Protein AF-A0AA51R317-F1 (afdb_monomer_lite)

Structure (mmCIF, N/CA/C/O backbone):
data_AF-A0AA51R317-F1
#
_entry.id   AF-A0AA51R317-F1
#
loop_
_atom_site.group_PDB
_atom_site.id
_atom_site.type_symbol
_atom_site.label_atom_id
_atom_site.label_alt_id
_atom_site.label_comp_id
_atom_site.label_asym_id
_atom_site.label_entity_id
_atom_site.label_seq_id
_atom_site.pdbx_PDB_ins_code
_atom_site.Cartn_x
_atom_site.Cartn_y
_atom_site.Cartn_z
_atom_site.occupancy
_atom_site.B_iso_or_equiv
_atom_site.auth_seq_id
_atom_site.auth_comp_id
_atom_site.auth_asym_id
_atom_site.auth_atom_id
_atom_site.pdbx_PDB_model_num
ATOM 1 N N . MET A 1 1 ? -4.663 9.855 3.529 1.00 78.25 1 MET A N 1
ATOM 2 C CA . MET A 1 1 ? -4.731 8.441 3.092 1.00 78.25 1 MET A CA 1
ATOM 3 C C . MET A 1 1 ? -4.968 7.437 4.222 1.00 78.25 1 MET A C 1
ATOM 5 O O . MET A 1 1 ? -5.874 6.629 4.113 1.00 78.25 1 MET A O 1
ATOM 9 N N . GLN A 1 2 ? -4.203 7.455 5.317 1.00 80.69 2 GLN A N 1
ATOM 10 C CA . GLN A 1 2 ? -4.270 6.387 6.339 1.00 80.69 2 GLN A CA 1
ATOM 11 C C . GLN A 1 2 ? -5.360 6.559 7.420 1.00 80.69 2 GLN A C 1
ATOM 13 O O . GLN A 1 2 ? -5.428 5.783 8.376 1.00 80.69 2 GLN A O 1
ATOM 18 N N . LYS A 1 3 ? -6.222 7.576 7.289 1.00 83.00 3 LYS A N 1
ATOM 19 C CA . LYS A 1 3 ? -7.350 7.796 8.203 1.00 83.00 3 LYS A CA 1
ATOM 20 C C . LYS A 1 3 ? -8.294 6.590 8.132 1.00 83.00 3 LYS A C 1
ATOM 22 O O . LYS A 1 3 ? -8.564 6.108 7.039 1.00 83.00 3 LYS A O 1
ATOM 27 N N . GLY A 1 4 ? -8.757 6.092 9.276 1.00 81.94 4 GLY A N 1
ATOM 28 C CA . GLY A 1 4 ? -9.558 4.864 9.366 1.00 81.94 4 GLY A CA 1
ATOM 29 C C . GLY A 1 4 ? -8.719 3.641 9.742 1.00 81.94 4 GLY A C 1
ATOM 30 O O . GLY A 1 4 ? -9.050 2.968 10.715 1.00 81.94 4 GLY A O 1
ATOM 31 N N . ALA A 1 5 ? -7.576 3.427 9.079 1.00 80.25 5 ALA A N 1
ATOM 32 C CA . ALA A 1 5 ? -6.628 2.359 9.424 1.00 80.25 5 ALA A CA 1
ATOM 33 C C . ALA A 1 5 ? -5.872 2.659 10.729 1.00 80.25 5 ALA A C 1
ATOM 35 O O . ALA A 1 5 ? -5.773 1.815 11.618 1.00 80.25 5 ALA A O 1
ATOM 36 N N . LEU A 1 6 ? -5.381 3.891 10.884 1.00 82.56 6 LEU A N 1
ATOM 37 C CA . LEU A 1 6 ? -4.722 4.332 12.114 1.00 82.56 6 LEU A CA 1
ATOM 38 C C . LEU A 1 6 ? -5.740 4.751 13.186 1.00 82.56 6 LEU A C 1
ATOM 40 O O . LEU A 1 6 ? -6.897 5.064 12.892 1.00 82.56 6 LEU A O 1
ATOM 44 N N . THR A 1 7 ? -5.331 4.743 14.456 1.00 73.62 7 THR A N 1
ATOM 45 C CA . THR A 1 7 ? -6.086 5.428 15.521 1.00 73.62 7 THR A CA 1
ATOM 46 C C . THR A 1 7 ? -5.936 6.943 15.358 1.00 73.62 7 THR A C 1
ATOM 48 O O . THR A 1 7 ? -4.947 7.400 14.785 1.00 73.62 7 THR A O 1
ATOM 51 N N . GLU A 1 8 ? -6.888 7.737 15.856 1.00 73.25 8 GLU A N 1
ATOM 52 C CA . GLU A 1 8 ? -6.868 9.202 15.689 1.00 73.25 8 GLU A CA 1
ATOM 53 C C . GLU A 1 8 ? -5.577 9.837 16.218 1.00 73.25 8 GLU A C 1
ATOM 55 O O . GLU A 1 8 ? -4.970 10.670 15.550 1.00 73.25 8 GLU A O 1
ATOM 60 N N . ILE A 1 9 ? -5.098 9.367 17.372 1.00 72.69 9 ILE A N 1
ATOM 61 C CA . ILE A 1 9 ? -3.844 9.837 17.968 1.00 72.69 9 ILE A CA 1
ATOM 62 C C . ILE A 1 9 ? -2.659 9.476 17.069 1.00 72.69 9 ILE A C 1
ATOM 64 O O . ILE A 1 9 ? -1.834 10.330 16.764 1.00 72.69 9 ILE A O 1
ATOM 68 N N . THR A 1 10 ? -2.563 8.225 16.608 1.00 73.12 10 THR A N 1
ATOM 69 C CA . THR A 1 10 ? -1.449 7.800 15.748 1.00 73.12 10 THR A CA 1
ATOM 70 C C . THR A 1 10 ? -1.464 8.518 14.400 1.00 73.12 10 THR A C 1
ATOM 72 O O . THR A 1 10 ? -0.402 8.826 13.871 1.00 73.12 10 THR A O 1
ATOM 75 N N . TYR A 1 11 ? -2.647 8.841 13.875 1.00 76.31 11 TYR A N 1
ATOM 76 C CA . TYR A 1 11 ? -2.792 9.609 12.644 1.00 76.31 11 TYR A CA 1
ATOM 77 C C . TYR A 1 11 ? -2.255 11.043 12.777 1.00 76.31 11 TYR A C 1
ATOM 79 O O . TYR A 1 11 ? -1.621 11.531 11.849 1.00 76.31 11 TYR A O 1
ATOM 87 N N . LEU A 1 12 ? -2.436 11.701 13.931 1.00 74.62 12 LEU A N 1
ATOM 88 C CA . LEU A 1 12 ? -1.901 13.052 14.180 1.00 74.62 12 LEU A CA 1
ATOM 89 C C . LEU A 1 12 ? -0.367 13.103 14.201 1.00 74.62 12 LEU A C 1
ATOM 91 O O . LEU A 1 12 ? 0.219 14.119 13.838 1.00 74.62 12 LEU A O 1
ATOM 95 N N . PHE A 1 13 ? 0.279 12.015 14.621 1.00 72.00 13 PHE A N 1
ATOM 96 C CA . PHE A 1 13 ? 1.739 11.898 14.633 1.00 72.00 13 PHE A CA 1
ATOM 97 C C . PHE A 1 13 ? 2.311 11.298 13.343 1.00 72.00 13 PHE A C 1
ATOM 99 O O . PHE A 1 13 ? 3.530 11.154 13.229 1.00 72.00 13 PHE A O 1
ATOM 106 N N . ALA A 1 14 ? 1.461 10.923 12.382 1.00 74.00 14 ALA A N 1
ATOM 107 C CA . ALA A 1 14 ? 1.920 10.387 11.112 1.00 74.00 14 ALA A CA 1
ATOM 108 C C . ALA A 1 14 ? 2.630 11.487 10.298 1.00 74.00 14 ALA A C 1
ATOM 110 O O . ALA A 1 14 ? 2.203 12.646 10.310 1.00 74.00 14 ALA A O 1
ATOM 111 N N . PRO A 1 15 ? 3.720 11.155 9.588 1.00 74.69 15 PRO A N 1
ATOM 112 C CA . PRO A 1 15 ? 4.408 12.124 8.747 1.00 74.69 15 PRO A CA 1
ATOM 113 C C . PRO A 1 15 ? 3.494 12.603 7.610 1.00 74.69 15 PRO A C 1
ATOM 115 O O . PRO A 1 15 ? 2.642 11.861 7.122 1.00 74.69 15 PRO A O 1
ATOM 118 N N . GLN A 1 16 ? 3.692 13.850 7.170 1.00 77.50 16 GLN A N 1
ATOM 119 C CA . GLN A 1 16 ? 2.883 14.458 6.104 1.00 77.50 16 GLN A CA 1
ATOM 120 C C . GLN A 1 16 ? 3.04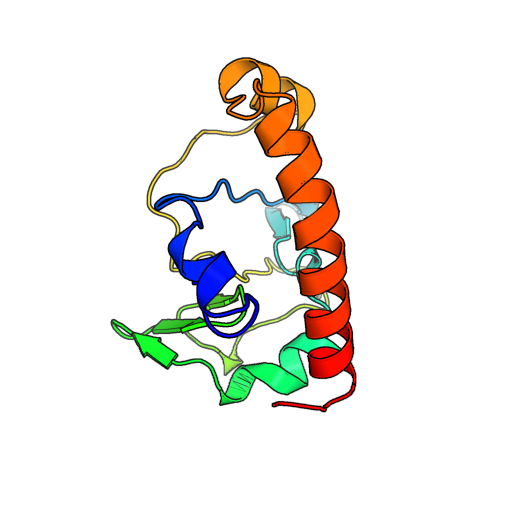0 13.742 4.756 1.00 77.50 16 GLN A C 1
ATOM 122 O O . GLN A 1 16 ? 2.081 13.655 3.994 1.00 77.50 16 GLN A O 1
ATOM 127 N N . LYS A 1 17 ? 4.245 13.229 4.478 1.00 80.12 17 LYS A N 1
ATOM 128 C CA . LYS A 1 17 ? 4.558 12.392 3.317 1.00 80.12 17 LYS A CA 1
ATOM 129 C C . LYS A 1 17 ? 5.003 11.019 3.798 1.00 80.12 17 LYS A C 1
ATOM 131 O O . LYS A 1 17 ? 5.754 10.909 4.769 1.00 80.12 17 LYS A O 1
ATOM 136 N N . ILE A 1 18 ? 4.534 9.987 3.113 1.00 82.44 18 ILE A N 1
ATOM 137 C CA . ILE A 1 18 ? 4.843 8.590 3.406 1.00 82.44 18 ILE A CA 1
ATOM 138 C C . ILE A 1 18 ? 5.493 8.016 2.159 1.00 82.44 18 ILE A C 1
ATOM 140 O O . ILE A 1 18 ? 5.008 8.247 1.055 1.00 82.44 18 ILE A O 1
ATOM 144 N N . VAL A 1 19 ? 6.599 7.299 2.343 1.00 85.69 19 VAL A N 1
ATOM 145 C CA . VAL A 1 19 ? 7.210 6.552 1.246 1.00 85.69 19 VAL A CA 1
ATOM 146 C C . VAL A 1 19 ? 6.261 5.428 0.863 1.00 85.69 19 VAL A C 1
ATOM 148 O O . VAL A 1 19 ? 5.857 4.633 1.713 1.00 85.69 19 VAL A O 1
ATOM 151 N N . HIS A 1 20 ? 5.935 5.379 -0.417 1.00 85.81 20 HIS A N 1
ATOM 152 C CA . HIS A 1 20 ? 5.174 4.312 -1.040 1.00 85.81 20 HIS A CA 1
ATOM 153 C C . HIS A 1 20 ? 6.067 3.644 -2.077 1.00 85.81 20 HIS A C 1
ATOM 155 O O . HIS A 1 20 ? 6.831 4.321 -2.763 1.00 85.81 20 HIS A O 1
ATOM 161 N N . ALA A 1 21 ? 5.995 2.324 -2.149 1.00 87.12 21 ALA A N 1
ATOM 162 C CA . ALA A 1 21 ? 6.757 1.534 -3.095 1.00 87.12 21 ALA A CA 1
ATOM 163 C C . ALA A 1 21 ? 5.856 0.447 -3.671 1.00 87.12 21 ALA A C 1
ATOM 165 O O . ALA A 1 21 ? 4.968 -0.069 -2.988 1.00 87.12 21 ALA A O 1
ATOM 166 N N . TRP A 1 22 ? 6.128 0.082 -4.915 1.00 89.00 22 TRP A N 1
ATOM 167 C CA . TRP A 1 22 ? 5.506 -1.040 -5.599 1.00 89.00 22 TRP A CA 1
ATOM 168 C C . TRP A 1 22 ? 6.584 -1.938 -6.187 1.00 89.00 22 TRP A C 1
ATOM 170 O O . TRP A 1 22 ? 7.740 -1.540 -6.335 1.00 89.00 22 TRP A O 1
ATOM 180 N N . SER A 1 23 ? 6.213 -3.176 -6.490 1.00 89.38 23 SER A N 1
ATOM 181 C CA . SER A 1 23 ? 7.071 -4.078 -7.254 1.00 89.38 23 SER A CA 1
ATOM 182 C C . SER A 1 23 ? 6.649 -4.062 -8.712 1.00 89.38 23 SER A C 1
ATOM 184 O O . SER A 1 23 ? 5.457 -4.018 -9.010 1.00 89.38 23 SER A O 1
ATOM 186 N N . GLU A 1 24 ? 7.617 -4.124 -9.616 1.00 90.62 24 GLU A N 1
ATOM 187 C CA . GLU A 1 24 ? 7.364 -4.262 -11.046 1.00 90.62 24 GLU A CA 1
ATOM 188 C C . GLU A 1 24 ? 7.815 -5.641 -11.513 1.00 90.62 24 GLU A C 1
ATOM 190 O O . GLU A 1 24 ? 8.863 -6.141 -11.101 1.00 90.62 24 GLU A O 1
ATOM 195 N N . VAL A 1 25 ? 7.012 -6.271 -12.366 1.00 91.56 25 VAL A N 1
ATOM 196 C CA . VAL A 1 25 ? 7.348 -7.552 -12.990 1.00 91.56 25 VAL A CA 1
ATOM 197 C C . VAL A 1 25 ? 7.190 -7.442 -14.495 1.00 91.56 25 VAL A C 1
ATOM 199 O O . VAL A 1 25 ? 6.250 -6.816 -14.979 1.00 91.56 25 VAL A O 1
ATOM 202 N N . TYR A 1 26 ? 8.100 -8.060 -15.241 1.00 94.44 26 TYR A N 1
ATOM 203 C CA . TYR A 1 26 ? 7.987 -8.144 -16.692 1.00 94.44 26 TYR A CA 1
ATOM 204 C C . TYR A 1 26 ? 7.150 -9.370 -17.070 1.00 94.44 26 TYR A C 1
ATOM 206 O O . TYR A 1 26 ? 7.523 -10.502 -16.750 1.00 94.44 26 TYR A O 1
ATOM 214 N N . PHE A 1 27 ? 6.004 -9.156 -17.714 1.00 95.56 27 PHE A N 1
ATOM 215 C CA . PHE A 1 27 ? 5.046 -10.203 -18.063 1.00 95.56 27 PHE A CA 1
ATOM 216 C C . PHE A 1 27 ? 4.331 -9.860 -19.373 1.00 95.56 27 PHE A C 1
ATOM 218 O O . PHE A 1 27 ? 3.870 -8.738 -19.541 1.00 95.56 27 PHE A O 1
ATOM 225 N N . ASN A 1 28 ? 4.214 -10.830 -20.288 1.00 94.88 28 ASN A N 1
ATOM 226 C CA . ASN A 1 28 ? 3.587 -10.655 -21.609 1.00 94.88 28 ASN A CA 1
ATOM 227 C C . ASN A 1 28 ? 4.094 -9.425 -22.384 1.00 94.88 28 ASN A C 1
ATOM 229 O O . ASN A 1 28 ? 3.304 -8.651 -22.914 1.00 94.88 28 ASN A O 1
ATOM 233 N N . ASP A 1 29 ? 5.415 -9.259 -22.436 1.00 95.44 29 ASP A N 1
ATOM 234 C CA . ASP A 1 29 ? 6.092 -8.152 -23.121 1.00 95.44 29 ASP A CA 1
ATOM 235 C C . ASP A 1 29 ? 5.793 -6.742 -22.572 1.00 95.44 29 ASP A C 1
ATOM 237 O O . ASP A 1 29 ? 6.088 -5.737 -23.219 1.00 95.44 29 ASP A O 1
ATOM 241 N N . GLU A 1 30 ? 5.270 -6.654 -21.344 1.00 95.69 30 GLU A N 1
ATOM 242 C CA . GLU A 1 30 ? 4.967 -5.400 -20.654 1.00 95.69 30 GLU A CA 1
ATOM 243 C C . GLU A 1 30 ? 5.511 -5.396 -19.214 1.00 95.69 30 GLU A C 1
ATOM 245 O O . GLU A 1 30 ? 5.611 -6.431 -18.549 1.00 95.69 30 GLU A O 1
ATOM 250 N N . TRP A 1 31 ? 5.856 -4.209 -18.706 1.00 94.25 31 TRP A N 1
ATOM 251 C CA . TRP A 1 31 ? 6.139 -4.008 -17.283 1.00 94.25 31 TRP A CA 1
ATOM 252 C C . TRP A 1 31 ? 4.838 -3.769 -16.523 1.00 94.25 31 TRP A C 1
ATOM 254 O O . TRP A 1 31 ? 4.068 -2.864 -16.844 1.00 94.25 31 TRP A O 1
ATOM 264 N N . ILE A 1 32 ? 4.605 -4.582 -15.497 1.00 93.12 32 ILE A N 1
ATOM 265 C CA . ILE A 1 32 ? 3.380 -4.582 -14.705 1.00 93.12 32 ILE A CA 1
ATOM 266 C C . ILE A 1 32 ? 3.684 -4.130 -13.283 1.00 93.12 32 ILE A C 1
ATOM 268 O O . ILE A 1 32 ? 4.497 -4.747 -12.596 1.00 93.12 32 ILE A O 1
ATOM 272 N N . ALA A 1 33 ? 2.971 -3.102 -12.820 1.00 91.12 33 ALA A N 1
ATOM 273 C CA . ALA A 1 33 ? 3.054 -2.617 -11.446 1.00 91.12 33 ALA A CA 1
ATOM 274 C C . ALA A 1 33 ? 2.149 -3.437 -10.513 1.00 91.12 33 ALA A C 1
ATOM 276 O O . ALA A 1 33 ? 0.962 -3.640 -10.783 1.00 91.12 33 ALA A O 1
ATOM 277 N N . LEU A 1 34 ? 2.703 -3.897 -9.395 1.00 90.88 34 LEU A N 1
ATOM 278 C CA . LEU A 1 34 ? 2.025 -4.719 -8.400 1.00 90.88 34 LEU A CA 1
ATOM 279 C C . LEU A 1 34 ? 1.927 -3.982 -7.058 1.00 90.88 34 LEU A C 1
ATOM 281 O O . LEU A 1 34 ? 2.747 -4.189 -6.165 1.00 90.88 34 LEU A O 1
ATOM 285 N N . GLU A 1 35 ? 0.905 -3.139 -6.890 1.00 90.19 35 GLU A N 1
ATOM 286 C CA . GLU A 1 35 ? 0.562 -2.552 -5.582 1.00 90.19 35 GLU A CA 1
ATOM 287 C C . GLU A 1 35 ? -0.475 -3.366 -4.807 1.00 90.19 35 GLU A C 1
ATOM 289 O O . GLU A 1 35 ? -0.603 -3.205 -3.594 1.00 90.19 35 GLU A O 1
ATOM 294 N N . GLY A 1 36 ? -1.219 -4.246 -5.486 1.00 79.50 36 GLY A N 1
ATOM 295 C CA . GLY A 1 36 ? -2.275 -5.063 -4.883 1.00 79.50 36 GLY A CA 1
ATOM 296 C C . GLY A 1 36 ? -1.789 -5.947 -3.731 1.00 79.50 36 GLY A C 1
ATOM 297 O O . GLY A 1 36 ? -2.585 -6.330 -2.889 1.00 79.50 36 GLY A O 1
ATOM 298 N N . VAL A 1 37 ? -0.479 -6.202 -3.640 1.00 79.00 37 VAL A N 1
ATOM 299 C CA . VAL A 1 37 ? 0.156 -6.971 -2.557 1.00 79.00 37 VAL A CA 1
ATOM 300 C C . VAL A 1 37 ? 0.074 -6.288 -1.182 1.00 79.00 37 VAL A C 1
ATOM 302 O O . VAL A 1 37 ? 0.290 -6.932 -0.159 1.00 79.00 37 VAL A O 1
ATOM 305 N N . ILE A 1 38 ? -0.212 -4.982 -1.136 1.00 85.25 38 ILE A N 1
ATOM 306 C CA . ILE A 1 38 ? -0.179 -4.189 0.103 1.00 85.25 38 ILE A CA 1
ATOM 307 C C . ILE A 1 38 ? -1.382 -4.484 1.010 1.00 85.25 38 ILE A C 1
ATOM 309 O O . ILE A 1 38 ? -1.262 -4.377 2.233 1.00 85.25 38 ILE A O 1
ATOM 313 N N . ILE A 1 39 ? -2.532 -4.847 0.437 1.00 89.75 39 ILE A N 1
ATOM 314 C CA . ILE A 1 39 ? -3.756 -5.159 1.183 1.00 89.75 39 ILE A CA 1
ATOM 315 C C . ILE A 1 39 ? -4.361 -6.477 0.699 1.00 89.75 39 ILE A C 1
ATOM 317 O O . ILE A 1 39 ? -4.308 -6.796 -0.483 1.00 89.75 39 ILE A O 1
ATOM 321 N N . ASP A 1 40 ? -4.967 -7.229 1.612 1.00 91.12 40 ASP A N 1
ATOM 322 C CA . ASP A 1 40 ? -5.707 -8.446 1.277 1.00 91.12 40 ASP A CA 1
ATOM 323 C C . ASP A 1 40 ? -7.186 -8.168 0.951 1.00 91.12 40 ASP A C 1
ATOM 325 O O . ASP A 1 40 ? -7.727 -7.096 1.241 1.00 91.12 40 ASP A O 1
ATOM 329 N N . GLU A 1 41 ? -7.830 -9.149 0.314 1.00 90.75 41 GLU A N 1
ATOM 330 C CA . GLU A 1 41 ? -9.223 -9.070 -0.136 1.00 90.75 41 GLU A CA 1
ATOM 331 C C . GLU A 1 41 ? -10.208 -8.914 1.030 1.00 90.75 41 GLU A C 1
ATOM 333 O O . GLU A 1 41 ? -11.106 -8.073 0.962 1.00 90.75 41 GLU A O 1
ATOM 338 N N . ASP A 1 42 ? -10.004 -9.655 2.123 1.00 92.31 42 ASP A N 1
ATOM 339 C CA . ASP A 1 42 ? -10.850 -9.570 3.316 1.00 92.31 42 ASP A CA 1
ATOM 340 C C . ASP A 1 42 ? -10.833 -8.153 3.891 1.00 92.31 42 ASP A C 1
ATOM 342 O O . ASP A 1 42 ? -11.884 -7.569 4.150 1.00 92.31 42 ASP A O 1
ATOM 346 N N . TYR A 1 43 ? -9.649 -7.557 4.040 1.00 93.38 43 TYR A N 1
ATOM 347 C CA . TYR A 1 43 ? -9.513 -6.183 4.505 1.00 93.38 43 TYR A CA 1
ATOM 348 C C . TYR A 1 43 ? -10.178 -5.187 3.548 1.00 93.38 43 TYR A C 1
ATOM 350 O O . TYR A 1 43 ? -10.925 -4.314 3.997 1.00 93.38 43 TYR A O 1
ATOM 358 N N . LEU A 1 44 ? -9.940 -5.317 2.237 1.00 93.25 44 LEU A N 1
ATOM 359 C CA . LEU A 1 44 ? -10.524 -4.434 1.225 1.00 93.25 44 LEU A CA 1
ATOM 360 C C . LEU A 1 44 ? -12.057 -4.443 1.284 1.00 93.25 44 LEU A C 1
ATOM 362 O O . LEU A 1 44 ? -12.671 -3.374 1.294 1.00 93.25 44 LEU A O 1
ATOM 366 N N . ASN A 1 45 ? -12.666 -5.625 1.380 1.00 92.75 45 ASN A N 1
ATOM 367 C CA . ASN A 1 45 ? -14.120 -5.787 1.424 1.00 92.75 45 ASN A CA 1
ATOM 368 C C . ASN A 1 45 ? -14.763 -5.059 2.612 1.00 92.75 45 ASN A C 1
ATOM 370 O O . ASN A 1 45 ? -15.881 -4.562 2.497 1.00 92.75 45 ASN A O 1
ATOM 374 N N . GLN A 1 46 ? -14.050 -4.932 3.732 1.00 94.12 46 GLN A N 1
ATOM 375 C CA . GLN A 1 46 ? -14.563 -4.275 4.938 1.00 94.12 46 GLN A CA 1
ATOM 376 C C . GLN A 1 46 ? -14.490 -2.744 4.868 1.00 94.12 46 GLN A C 1
ATOM 378 O O . GLN A 1 46 ? -15.257 -2.040 5.530 1.00 94.12 46 GLN A O 1
ATOM 383 N N . VAL A 1 47 ? -13.565 -2.198 4.073 1.00 93.62 47 VAL A N 1
ATOM 384 C CA . VAL A 1 47 ? -13.274 -0.753 4.066 1.00 93.62 47 VAL A CA 1
ATOM 385 C C . VAL A 1 47 ? -13.677 -0.038 2.782 1.00 93.62 47 VAL A C 1
ATOM 387 O O . VAL A 1 47 ? -13.836 1.182 2.814 1.00 93.62 47 VAL A O 1
ATOM 390 N N . LYS A 1 48 ? -13.858 -0.758 1.665 1.00 93.31 48 LYS A N 1
ATOM 391 C CA . LYS A 1 48 ? -14.098 -0.186 0.327 1.00 93.31 48 LYS A CA 1
ATOM 392 C C . LYS A 1 48 ? -15.273 0.794 0.298 1.00 93.31 48 LYS A C 1
ATOM 394 O O . LYS A 1 48 ? -15.175 1.861 -0.309 1.00 93.31 48 LYS A O 1
ATOM 399 N N . ASP A 1 49 ? -16.359 0.485 0.999 1.00 92.56 49 ASP A N 1
ATOM 400 C CA . ASP A 1 49 ? -17.542 1.352 1.043 1.00 92.56 49 ASP A CA 1
ATOM 401 C C . ASP A 1 49 ? -17.429 2.526 2.014 1.00 92.56 49 ASP A C 1
ATOM 403 O O . ASP A 1 49 ? -18.153 3.509 1.873 1.00 92.56 49 ASP A O 1
ATOM 407 N N . ASN A 1 50 ? -16.452 2.477 2.917 1.00 91.94 50 ASN A N 1
ATOM 408 C CA . ASN A 1 50 ? -16.163 3.525 3.891 1.00 91.94 50 ASN A CA 1
ATOM 409 C C . ASN A 1 50 ? -15.064 4.491 3.408 1.00 91.94 50 ASN A C 1
ATOM 411 O O . ASN A 1 50 ? -14.631 5.370 4.158 1.00 91.94 50 ASN A O 1
ATOM 415 N N . LEU A 1 51 ? -14.593 4.347 2.163 1.00 92.81 51 LEU A N 1
ATOM 416 C CA . LEU A 1 51 ? -13.642 5.280 1.562 1.00 92.81 51 LEU A CA 1
ATOM 417 C C . LEU A 1 51 ? -14.282 6.656 1.359 1.00 92.81 51 LEU A C 1
ATOM 419 O O . LEU A 1 51 ? -15.387 6.790 0.835 1.00 92.81 51 LEU A O 1
ATOM 423 N N . TYR A 1 52 ? -13.551 7.699 1.738 1.00 92.19 52 TYR A N 1
ATOM 424 C CA . TYR A 1 52 ? -14.014 9.072 1.613 1.00 92.19 52 TYR A CA 1
ATOM 425 C C . TYR A 1 52 ? -13.814 9.582 0.183 1.00 92.19 52 TYR A C 1
ATOM 427 O O . TYR A 1 52 ? -12.730 9.425 -0.381 1.00 92.19 52 TYR A O 1
ATOM 435 N N . ASN A 1 53 ? -14.832 10.229 -0.390 1.00 92.94 53 ASN A N 1
ATOM 436 C CA . ASN A 1 53 ? -14.711 10.879 -1.694 1.00 92.94 53 ASN A CA 1
ATOM 437 C C . ASN A 1 53 ? -13.929 12.194 -1.557 1.00 92.94 53 ASN A C 1
ATOM 439 O O . ASN A 1 53 ? -14.351 13.113 -0.854 1.00 92.94 53 ASN A O 1
ATOM 443 N N . PHE A 1 54 ? -12.789 12.283 -2.235 1.00 87.25 54 PHE A N 1
ATOM 444 C CA . PHE A 1 54 ? -11.901 13.436 -2.215 1.00 87.25 54 PHE A CA 1
ATOM 445 C C . PHE A 1 54 ? -11.367 13.725 -3.616 1.00 87.25 54 PHE A C 1
ATOM 447 O O . PHE A 1 54 ? -10.720 12.876 -4.220 1.00 87.25 54 PHE A O 1
ATOM 454 N N . ASN A 1 55 ? -11.593 14.941 -4.123 1.00 86.12 55 ASN A N 1
ATOM 455 C CA . ASN A 1 55 ? -11.076 15.402 -5.418 1.00 86.12 55 ASN A CA 1
ATOM 456 C C . ASN A 1 55 ? -11.331 14.428 -6.589 1.00 86.12 55 ASN A C 1
ATOM 458 O O . ASN A 1 55 ? -10.470 14.263 -7.445 1.00 86.12 55 ASN A O 1
ATOM 462 N N . LYS A 1 56 ? -12.529 13.823 -6.648 1.00 88.69 56 LYS A N 1
ATOM 463 C CA . LYS A 1 56 ? -12.937 12.798 -7.636 1.00 88.69 56 LYS A CA 1
ATOM 464 C C . LYS A 1 56 ? -12.269 11.425 -7.477 1.00 88.69 56 LYS A C 1
ATOM 466 O O . LYS A 1 56 ? -12.506 10.565 -8.314 1.00 88.69 56 LYS A O 1
ATOM 471 N N . GLY A 1 57 ? -11.486 11.218 -6.424 1.00 90.88 57 GLY A N 1
ATOM 472 C CA . GLY A 1 57 ? -10.983 9.912 -6.013 1.00 90.88 57 GLY A CA 1
ATOM 473 C C . GLY A 1 57 ? -11.577 9.457 -4.682 1.00 90.88 57 GLY A C 1
ATOM 474 O O . GLY A 1 57 ? -12.378 10.149 -4.049 1.00 90.88 57 GLY A O 1
ATOM 475 N N . TYR A 1 58 ? -11.144 8.285 -4.240 1.00 93.81 58 TYR A N 1
ATOM 476 C CA . TYR A 1 58 ? -11.535 7.638 -2.996 1.00 93.81 58 TYR A CA 1
ATOM 477 C C . TYR A 1 58 ? -10.303 7.405 -2.134 1.00 93.81 58 TYR A C 1
ATOM 479 O O . TYR A 1 58 ? -9.327 6.808 -2.587 1.00 93.81 58 TYR A O 1
ATOM 487 N N . ILE A 1 59 ? -10.346 7.871 -0.885 1.00 92.81 59 ILE A N 1
ATOM 488 C CA . ILE A 1 59 ? -9.203 7.841 0.025 1.00 92.81 59 ILE A CA 1
ATOM 489 C C . ILE A 1 59 ? -9.604 7.416 1.439 1.00 92.81 59 ILE A C 1
ATOM 491 O O . ILE A 1 59 ? -10.621 7.847 1.981 1.00 92.81 59 ILE A O 1
ATOM 495 N N . GLY A 1 60 ? -8.770 6.604 2.078 1.00 91.12 60 GLY A N 1
ATOM 496 C CA . GLY A 1 60 ? -8.991 6.136 3.445 1.00 91.12 60 GLY A CA 1
ATOM 497 C C . GLY A 1 60 ? -8.414 4.747 3.649 1.00 91.12 60 GLY A C 1
ATOM 498 O O . GLY A 1 60 ? -8.143 4.042 2.691 1.00 91.12 60 GLY A O 1
ATOM 499 N N . TYR A 1 61 ? -8.206 4.345 4.898 1.00 90.94 61 TYR A N 1
ATOM 500 C CA . TYR A 1 61 ? -7.810 2.979 5.257 1.00 90.94 61 TYR A CA 1
ATOM 501 C C . TYR A 1 61 ? -6.513 2.471 4.601 1.00 90.94 61 TYR A C 1
ATOM 503 O O . TYR A 1 61 ? -6.281 1.267 4.557 1.00 90.94 61 TYR A O 1
ATOM 511 N N . GLY A 1 62 ? -5.644 3.379 4.137 1.00 89.50 62 GLY A N 1
ATOM 512 C CA . GLY A 1 62 ? -4.444 3.012 3.376 1.00 89.50 62 GLY A CA 1
ATOM 513 C C . GLY A 1 62 ? -4.703 2.766 1.885 1.00 89.50 62 GLY A C 1
ATOM 514 O O . GLY A 1 62 ? -3.832 2.246 1.204 1.00 89.50 62 GLY A O 1
ATOM 515 N N . ILE A 1 63 ? -5.869 3.155 1.379 1.00 92.12 63 ILE A N 1
ATOM 516 C CA . ILE A 1 63 ? -6.266 3.103 -0.027 1.00 92.12 63 ILE A CA 1
ATOM 517 C C . ILE A 1 63 ? -6.406 4.539 -0.540 1.00 92.12 63 ILE A C 1
ATOM 519 O O . ILE A 1 63 ? -6.877 5.433 0.174 1.00 92.12 63 ILE A O 1
ATOM 523 N N . SER A 1 64 ? -5.966 4.764 -1.773 1.00 92.75 64 SER A N 1
ATOM 524 C CA . SER A 1 64 ? -6.131 6.000 -2.529 1.00 92.75 64 SER A CA 1
ATOM 525 C C . SER A 1 64 ? -6.196 5.690 -4.024 1.00 92.75 64 SER A C 1
ATOM 527 O O . SER A 1 64 ? -5.160 5.518 -4.663 1.00 92.75 64 SER A O 1
ATOM 529 N N . VAL A 1 65 ? -7.400 5.677 -4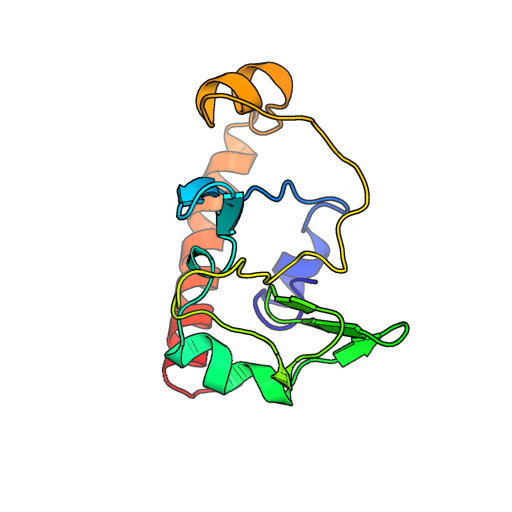.594 1.00 92.00 65 VAL A N 1
ATOM 530 C CA . VAL A 1 65 ? -7.641 5.348 -6.011 1.00 92.00 65 VAL A CA 1
ATOM 531 C C . VAL A 1 65 ? -8.652 6.300 -6.644 1.00 92.00 65 VAL A C 1
ATOM 533 O O . VAL A 1 65 ? -9.441 6.921 -5.940 1.00 92.00 65 VAL A O 1
ATOM 536 N N . GLU A 1 66 ? -8.666 6.401 -7.971 1.00 91.94 66 GLU A N 1
ATOM 537 C CA . GLU A 1 66 ? -9.689 7.177 -8.691 1.00 91.94 66 GLU A CA 1
ATOM 538 C C . GLU A 1 66 ? -11.068 6.510 -8.632 1.00 91.94 66 GLU A C 1
ATOM 540 O O . GLU A 1 66 ? -12.076 7.167 -8.389 1.00 91.94 66 GLU A O 1
ATOM 545 N N . ASP A 1 67 ? -11.108 5.190 -8.814 1.00 90.94 67 ASP A N 1
ATOM 546 C CA . ASP A 1 67 ? -12.336 4.403 -8.865 1.00 90.94 67 ASP A CA 1
ATOM 547 C C . ASP A 1 67 ? -12.207 3.186 -7.947 1.00 90.94 67 ASP A C 1
ATOM 549 O O . ASP A 1 67 ? -11.444 2.254 -8.222 1.00 90.94 67 ASP A O 1
ATOM 553 N N . LYS A 1 68 ? -12.958 3.195 -6.839 1.00 90.50 68 LYS A N 1
ATOM 554 C CA . LYS A 1 68 ? -12.941 2.099 -5.864 1.00 90.50 68 LYS A CA 1
ATOM 555 C C . LYS A 1 68 ? -13.476 0.782 -6.437 1.00 90.50 68 LYS A C 1
ATOM 557 O O . LYS A 1 68 ? -13.123 -0.280 -5.929 1.00 90.50 68 LYS A O 1
ATOM 562 N N . GLU A 1 69 ? -14.287 0.821 -7.497 1.00 90.25 69 GLU A N 1
ATOM 563 C CA . GLU A 1 69 ? -14.835 -0.383 -8.130 1.00 90.25 69 GLU A CA 1
ATOM 564 C C . GLU A 1 69 ? -13.816 -1.114 -9.004 1.00 90.25 69 GLU A C 1
ATOM 566 O O . GLU A 1 69 ? -13.969 -2.306 -9.258 1.00 90.25 69 GLU A O 1
ATOM 571 N N . LYS A 1 70 ? -12.739 -0.430 -9.403 1.00 88.06 70 LYS A N 1
ATOM 572 C CA . LYS A 1 70 ? -11.648 -1.000 -10.205 1.00 88.06 70 LYS A CA 1
ATOM 573 C C . LYS A 1 70 ? -10.472 -1.507 -9.376 1.00 88.06 70 LYS A C 1
ATOM 575 O O . LYS A 1 70 ? -9.486 -1.961 -9.956 1.00 88.06 70 LYS A O 1
ATOM 580 N N . ILE A 1 71 ? -10.548 -1.424 -8.046 1.00 89.06 71 ILE A N 1
ATOM 581 C CA . ILE A 1 71 ? -9.508 -1.979 -7.179 1.00 89.06 71 ILE A CA 1
ATOM 582 C C . ILE A 1 71 ? -9.431 -3.483 -7.423 1.00 89.06 71 ILE A C 1
ATOM 584 O O . ILE A 1 71 ? -10.427 -4.192 -7.290 1.00 89.06 71 ILE A O 1
ATOM 588 N N . ASN A 1 72 ? -8.231 -3.961 -7.739 1.00 84.50 72 ASN A N 1
ATOM 589 C CA . ASN A 1 72 ? -7.956 -5.378 -7.868 1.00 84.50 72 ASN A CA 1
ATOM 590 C C . ASN A 1 72 ? -6.730 -5.753 -7.034 1.00 84.50 72 ASN A C 1
ATOM 592 O O . ASN A 1 72 ? -5.638 -5.233 -7.258 1.00 84.50 72 ASN A O 1
ATOM 596 N N . VAL A 1 73 ? -6.926 -6.667 -6.088 1.00 87.12 73 VAL A N 1
ATOM 597 C CA . VAL A 1 73 ? -5.866 -7.243 -5.245 1.00 87.12 73 VAL A CA 1
ATOM 598 C C . VAL A 1 73 ? -5.426 -8.622 -5.743 1.00 87.12 73 VAL A C 1
ATOM 600 O O . VAL A 1 73 ? -4.310 -9.053 -5.472 1.00 87.12 73 VAL A O 1
ATOM 603 N N . CYS A 1 74 ? -6.269 -9.301 -6.528 1.00 86.62 74 CYS A N 1
ATOM 604 C CA . CYS A 1 74 ? -5.956 -10.588 -7.131 1.00 86.62 74 CYS A CA 1
ATOM 605 C C . CYS A 1 74 ? -5.366 -10.365 -8.527 1.00 86.62 74 CYS A C 1
ATOM 607 O O . CYS A 1 74 ? -6.059 -9.970 -9.465 1.00 86.62 74 CYS A O 1
ATOM 609 N N . TRP A 1 75 ? -4.066 -10.595 -8.688 1.00 87.94 75 TRP A N 1
ATOM 610 C CA . TRP A 1 75 ? -3.405 -10.337 -9.964 1.00 87.94 75 TRP A CA 1
ATOM 611 C C . TRP A 1 75 ? -3.958 -11.223 -11.095 1.00 87.94 75 TRP A C 1
ATOM 613 O O . TRP A 1 75 ? -3.981 -12.446 -10.999 1.00 87.94 75 TRP A O 1
ATOM 623 N N . GLN A 1 76 ? -4.375 -10.585 -12.193 1.00 89.62 76 GLN A N 1
ATOM 624 C CA . GLN A 1 76 ? -4.948 -11.229 -13.386 1.00 89.62 76 GLN A CA 1
ATOM 625 C C . GLN A 1 76 ? -4.132 -10.913 -14.654 1.00 89.62 76 GLN A C 1
ATOM 627 O O . GLN A 1 76 ? -4.688 -10.786 -15.744 1.00 89.62 76 GLN A O 1
ATOM 632 N N . GLY A 1 77 ? -2.816 -10.714 -14.519 1.00 89.25 77 GLY A N 1
ATOM 633 C CA . GLY A 1 77 ? -1.949 -10.356 -15.650 1.00 89.25 77 GLY A CA 1
ATOM 634 C C . GLY A 1 77 ? -1.992 -8.875 -16.040 1.00 89.25 77 GLY A C 1
ATOM 635 O O . GLY A 1 77 ? -1.632 -8.536 -17.160 1.00 89.25 77 GLY A O 1
ATOM 636 N N . ARG A 1 78 ? -2.456 -7.993 -15.145 1.00 90.56 78 ARG A N 1
ATOM 637 C CA . ARG A 1 78 ? -2.517 -6.532 -15.343 1.00 90.56 78 ARG A CA 1
ATOM 638 C C . ARG A 1 78 ? -2.027 -5.797 -14.104 1.00 90.56 78 ARG A C 1
ATOM 640 O O . ARG A 1 78 ? -2.010 -6.382 -13.021 1.00 90.56 78 ARG A O 1
ATOM 647 N N . SER A 1 79 ? -1.674 -4.522 -14.260 1.00 90.88 79 SER A N 1
ATOM 648 C CA . SER A 1 79 ? -1.241 -3.692 -13.136 1.00 90.88 79 SER A CA 1
ATOM 649 C C . SER A 1 79 ? -2.324 -3.593 -12.066 1.00 90.88 79 SER A C 1
ATOM 651 O O . SER A 1 79 ? -3.518 -3.531 -12.364 1.00 90.88 79 SER A O 1
ATOM 653 N N . THR A 1 80 ? -1.890 -3.579 -10.812 1.00 91.56 80 THR A N 1
ATOM 654 C CA . THR A 1 80 ? -2.747 -3.408 -9.637 1.00 91.56 80 THR A CA 1
ATOM 655 C C . THR A 1 80 ? -2.310 -2.149 -8.905 1.00 91.56 80 THR A C 1
ATOM 657 O O . THR A 1 80 ? -1.114 -1.937 -8.713 1.00 91.56 80 THR A O 1
ATOM 660 N N . TYR A 1 81 ? -3.276 -1.318 -8.512 1.00 89.25 81 TYR A N 1
ATOM 661 C CA . TYR A 1 81 ? -3.037 -0.029 -7.863 1.00 89.25 81 TYR A CA 1
ATOM 662 C C . TYR A 1 81 ? -3.913 0.111 -6.625 1.00 89.25 81 TYR A C 1
ATOM 664 O O . TYR A 1 81 ? -5.119 -0.134 -6.687 1.00 89.25 81 TYR A O 1
ATOM 672 N N . ILE A 1 82 ? -3.303 0.530 -5.518 1.00 89.44 82 ILE A N 1
ATOM 673 C CA . ILE A 1 82 ? -3.963 0.732 -4.225 1.00 89.44 82 ILE A CA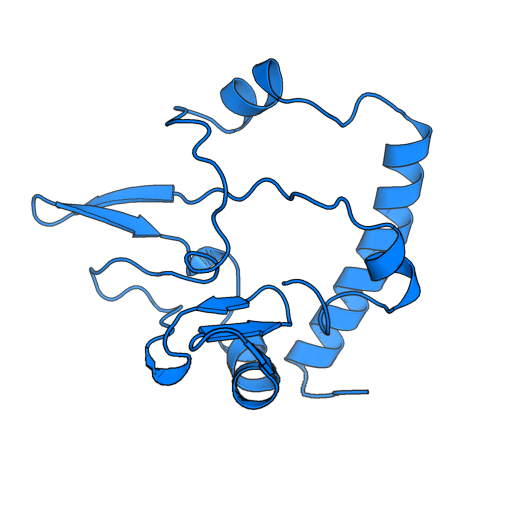 1
ATOM 674 C C . ILE A 1 82 ? -3.769 2.163 -3.726 1.00 89.44 82 ILE A C 1
ATOM 676 O O . ILE A 1 82 ? -4.655 2.677 -3.046 1.00 89.44 82 ILE A O 1
ATOM 680 N N . GLN A 1 83 ? -2.647 2.817 -4.046 1.00 85.31 83 GLN A N 1
ATOM 681 C CA . GLN A 1 83 ? -2.307 4.148 -3.520 1.00 85.31 83 GLN A CA 1
ATOM 682 C C . GLN A 1 83 ? -1.916 5.165 -4.602 1.00 85.31 83 GLN A C 1
ATOM 684 O O . GLN A 1 83 ? -1.513 6.285 -4.276 1.00 85.31 83 GLN A O 1
ATOM 689 N N . SER A 1 84 ? -2.094 4.816 -5.878 1.00 82.50 84 SER A N 1
ATOM 690 C CA . SER A 1 84 ? -1.656 5.620 -7.024 1.00 82.50 84 SER A CA 1
ATOM 691 C C . SER A 1 84 ? -2.198 7.056 -7.043 1.00 82.50 84 SER A C 1
ATOM 693 O O . SER A 1 84 ? -1.492 7.968 -7.464 1.00 82.50 84 SER A O 1
ATOM 695 N N . PHE A 1 85 ? -3.409 7.304 -6.529 1.00 82.06 85 PHE A N 1
ATOM 696 C CA . PHE A 1 85 ? -4.027 8.639 -6.567 1.00 82.06 85 PHE A CA 1
ATOM 697 C C . PHE A 1 85 ? -3.375 9.663 -5.613 1.00 82.06 85 PHE A C 1
ATOM 699 O O . PHE A 1 85 ? -3.583 10.863 -5.759 1.00 82.06 85 PHE A O 1
ATOM 706 N N . SER A 1 86 ? -2.597 9.214 -4.620 1.00 80.06 86 SER A N 1
ATOM 707 C CA . SER A 1 86 ? -1.939 10.094 -3.635 1.00 80.06 86 SER A CA 1
ATOM 708 C C . SER A 1 86 ? -0.429 10.252 -3.862 1.00 80.06 86 SER A C 1
ATOM 710 O O . SER A 1 86 ? 0.257 10.770 -2.980 1.00 80.06 86 SER A O 1
ATOM 712 N N . ILE A 1 87 ? 0.110 9.814 -5.005 1.00 81.56 87 ILE A N 1
ATOM 713 C CA . ILE A 1 87 ? 1.537 9.979 -5.317 1.00 81.56 87 ILE A CA 1
ATOM 714 C C . ILE A 1 87 ? 1.819 11.462 -5.595 1.00 81.56 87 ILE A C 1
ATOM 716 O O . ILE A 1 87 ? 1.286 12.041 -6.538 1.00 81.56 87 ILE A O 1
ATOM 720 N N . THR A 1 88 ? 2.652 12.088 -4.758 1.00 84.31 88 THR A N 1
ATOM 721 C CA . THR A 1 88 ? 3.012 13.512 -4.888 1.00 84.31 88 THR A CA 1
ATOM 722 C C . THR A 1 88 ? 4.398 13.743 -5.471 1.00 84.31 88 THR A C 1
ATOM 724 O O . THR A 1 88 ? 4.649 14.809 -6.025 1.00 84.31 88 THR A O 1
ATOM 727 N N . ASP A 1 89 ? 5.304 12.779 -5.321 1.00 85.00 89 ASP A N 1
ATOM 728 C CA . ASP A 1 89 ? 6.695 12.881 -5.748 1.00 85.00 89 ASP A CA 1
ATOM 729 C C . ASP A 1 89 ? 7.178 11.499 -6.206 1.00 85.00 89 ASP A C 1
ATOM 731 O O . ASP A 1 89 ? 6.860 10.493 -5.568 1.00 85.00 89 ASP A O 1
ATOM 735 N N . ASP A 1 90 ? 7.968 11.465 -7.278 1.00 87.31 90 ASP A N 1
ATOM 736 C CA . ASP A 1 90 ? 8.664 10.266 -7.747 1.00 87.31 90 ASP A CA 1
ATOM 737 C C . ASP A 1 90 ? 10.111 10.280 -7.229 1.00 87.31 90 ASP A C 1
ATOM 739 O O . ASP A 1 90 ? 10.845 11.257 -7.410 1.00 87.31 90 ASP A O 1
ATOM 743 N N . LEU A 1 91 ? 10.511 9.208 -6.541 1.00 88.50 91 LEU A N 1
ATOM 744 C CA . LEU A 1 91 ? 11.852 9.047 -5.970 1.00 88.50 91 LEU A CA 1
ATOM 745 C C . LEU A 1 91 ? 12.781 8.199 -6.855 1.00 88.50 91 LEU A C 1
ATOM 747 O O . LEU A 1 91 ? 13.975 8.109 -6.553 1.00 88.50 91 LEU A O 1
ATOM 751 N N . GLY A 1 92 ? 12.265 7.643 -7.955 1.00 89.50 92 GLY A N 1
ATOM 752 C CA . GLY A 1 92 ? 12.981 6.817 -8.918 1.00 89.50 92 GLY A CA 1
ATOM 753 C C . GLY A 1 92 ? 12.900 5.315 -8.640 1.00 89.50 92 GLY A C 1
ATOM 754 O O . GLY A 1 92 ? 12.328 4.858 -7.652 1.00 89.50 92 GLY A O 1
ATOM 755 N N . ILE A 1 93 ? 13.515 4.545 -9.538 1.00 89.12 93 ILE A N 1
ATOM 756 C CA . ILE A 1 93 ? 13.552 3.080 -9.495 1.00 89.12 93 ILE A CA 1
ATOM 757 C C . ILE A 1 93 ? 14.801 2.622 -8.737 1.00 89.12 93 ILE A C 1
ATOM 759 O O . ILE A 1 93 ? 15.905 3.114 -8.982 1.00 89.12 93 ILE A O 1
ATOM 763 N N . PHE A 1 94 ? 14.627 1.651 -7.841 1.00 89.94 94 PHE A N 1
ATOM 764 C CA . PHE A 1 94 ? 15.705 1.030 -7.074 1.00 89.94 94 PHE A CA 1
ATOM 765 C C . PHE A 1 94 ? 15.660 -0.484 -7.246 1.00 89.94 94 PHE A C 1
ATOM 767 O O . PHE A 1 94 ? 14.586 -1.080 -7.266 1.00 89.94 94 PHE A O 1
ATOM 774 N N . ASN A 1 95 ? 16.836 -1.108 -7.329 1.00 88.50 95 ASN A N 1
ATOM 775 C CA . ASN A 1 95 ? 16.947 -2.563 -7.462 1.00 88.50 95 ASN A CA 1
ATOM 776 C C . ASN A 1 95 ? 16.580 -3.296 -6.165 1.00 88.50 95 ASN A C 1
ATOM 778 O O . ASN A 1 95 ? 16.203 -4.465 -6.202 1.00 88.50 95 ASN A O 1
ATOM 782 N N . SER A 1 96 ? 16.709 -2.625 -5.018 1.00 87.44 96 SER A N 1
ATOM 783 C CA . SER A 1 96 ? 16.359 -3.179 -3.718 1.00 87.44 96 SER A CA 1
ATOM 784 C C . SER A 1 96 ? 15.840 -2.102 -2.756 1.00 87.44 96 SER A C 1
ATOM 786 O O . SER A 1 96 ? 16.202 -0.925 -2.878 1.00 87.44 96 SER A O 1
ATOM 788 N N . PRO A 1 97 ? 15.025 -2.487 -1.757 1.00 85.75 97 PRO A N 1
ATOM 789 C CA . PRO A 1 97 ? 14.653 -1.593 -0.664 1.00 85.75 97 PRO A CA 1
ATOM 790 C C . PRO A 1 97 ? 15.865 -1.061 0.112 1.00 85.75 97 PRO A C 1
ATOM 792 O O . PRO A 1 97 ? 15.847 0.087 0.552 1.00 85.75 97 PRO A O 1
ATOM 795 N N . ASP A 1 98 ? 16.924 -1.861 0.261 1.00 87.69 98 ASP A N 1
ATOM 796 C CA . ASP A 1 98 ? 18.130 -1.461 0.990 1.00 87.69 98 ASP A CA 1
ATOM 797 C C . ASP A 1 98 ? 18.837 -0.291 0.292 1.00 87.69 98 ASP A C 1
ATOM 799 O O . ASP A 1 98 ? 19.166 0.701 0.946 1.00 87.69 98 ASP A O 1
ATOM 803 N N . ASP A 1 99 ? 18.976 -0.342 -1.039 1.00 90.38 99 ASP A N 1
ATOM 804 C CA . ASP A 1 99 ? 19.548 0.756 -1.835 1.00 90.38 99 ASP A CA 1
ATOM 805 C C . ASP A 1 99 ? 18.738 2.050 -1.686 1.00 90.38 99 ASP A C 1
ATOM 807 O O . ASP A 1 99 ? 19.297 3.145 -1.561 1.00 90.38 99 ASP A O 1
ATOM 811 N N . PHE A 1 100 ? 17.408 1.929 -1.661 1.00 90.44 100 PHE A N 1
ATOM 812 C CA . PHE A 1 100 ? 16.517 3.059 -1.421 1.00 90.44 100 PHE A CA 1
ATOM 813 C C . PHE A 1 100 ? 16.741 3.653 -0.025 1.00 90.44 100 PHE A C 1
ATOM 815 O O . PHE A 1 100 ? 16.942 4.865 0.122 1.00 90.44 100 PHE A O 1
ATOM 822 N N . PHE A 1 101 ? 16.729 2.814 1.014 1.00 87.25 101 PHE A N 1
ATOM 823 C CA . PHE A 1 101 ? 16.867 3.287 2.386 1.00 87.25 101 PHE A CA 1
ATOM 824 C C . PHE A 1 101 ? 18.261 3.835 2.672 1.00 87.25 101 PHE A C 1
ATOM 826 O O . PHE A 1 101 ? 18.352 4.774 3.449 1.00 87.25 101 PHE A O 1
ATOM 833 N N . LEU A 1 102 ? 19.329 3.387 2.006 1.00 87.00 102 LEU A N 1
ATOM 834 C CA . LEU A 1 102 ? 20.641 4.042 2.108 1.00 87.00 102 LEU A CA 1
ATOM 835 C C . LEU A 1 102 ? 20.586 5.533 1.737 1.00 87.00 102 LEU A C 1
ATOM 837 O O . LEU A 1 102 ? 21.281 6.345 2.348 1.00 87.00 102 LEU A O 1
ATOM 841 N N . LYS A 1 103 ? 19.738 5.906 0.770 1.00 87.38 103 LYS A N 1
ATOM 842 C CA . LYS A 1 103 ? 19.595 7.285 0.285 1.00 87.38 103 LYS A CA 1
ATOM 843 C C . LYS A 1 103 ? 18.531 8.093 1.036 1.00 87.38 103 LYS A C 1
ATOM 845 O O . LYS A 1 103 ? 18.712 9.294 1.224 1.00 87.38 103 LYS A O 1
ATOM 850 N N . TYR A 1 104 ? 17.440 7.457 1.467 1.00 84.00 104 TYR A N 1
ATOM 851 C CA . TYR A 1 104 ? 16.258 8.130 2.032 1.00 84.00 104 TYR A CA 1
ATOM 852 C C . TYR A 1 104 ? 15.923 7.722 3.484 1.00 84.00 104 TYR A C 1
ATOM 854 O O . TYR A 1 104 ? 14.778 7.866 3.923 1.00 84.00 104 TYR A O 1
ATOM 862 N N . ASN A 1 105 ? 16.894 7.219 4.262 1.00 75.62 105 ASN A N 1
ATOM 863 C CA . ASN A 1 105 ? 16.658 6.784 5.644 1.00 75.62 105 ASN A CA 1
ATOM 864 C C . ASN A 1 105 ? 16.215 7.934 6.563 1.00 75.62 105 ASN A C 1
ATOM 866 O O . ASN A 1 105 ? 16.986 8.848 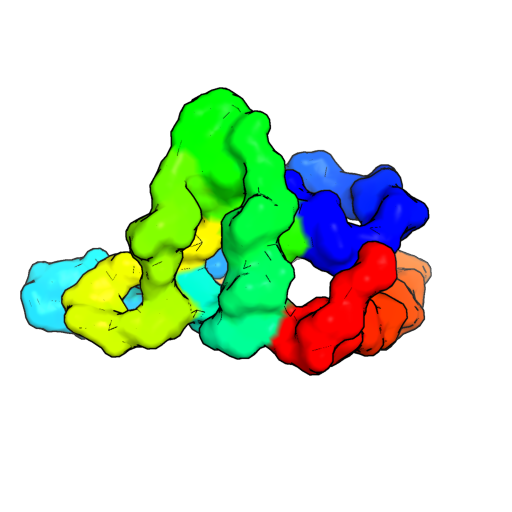6.851 1.00 75.62 105 ASN A O 1
ATOM 870 N N . ASN A 1 106 ? 15.016 7.818 7.133 1.00 66.56 106 ASN A N 1
ATOM 871 C CA . ASN A 1 106 ? 14.499 8.739 8.150 1.00 66.56 106 ASN A CA 1
ATOM 872 C C . ASN A 1 106 ? 14.395 8.105 9.556 1.00 66.56 106 ASN A C 1
ATOM 874 O O . ASN A 1 106 ? 13.832 8.710 10.477 1.00 66.56 106 ASN A O 1
ATOM 878 N N . THR A 1 107 ? 14.958 6.907 9.756 1.00 62.47 107 THR A N 1
ATOM 879 C CA . THR A 1 107 ? 14.800 6.093 10.976 1.00 62.47 107 THR A CA 1
ATOM 880 C C . THR A 1 107 ? 16.083 6.021 11.814 1.00 62.47 107 THR A C 1
ATOM 882 O O . THR A 1 107 ? 16.500 4.956 12.255 1.00 62.47 107 THR A O 1
ATOM 885 N N . SER A 1 108 ? 16.732 7.159 12.068 1.00 63.66 108 SER A N 1
ATOM 886 C CA . SER A 1 108 ? 18.001 7.223 12.818 1.00 63.66 108 SER A CA 1
ATOM 887 C C . SER A 1 108 ? 17.859 7.337 14.346 1.00 63.66 108 SER A C 1
ATOM 889 O O . SER A 1 108 ? 18.861 7.390 15.052 1.00 63.66 108 SER A O 1
ATOM 891 N N . SER A 1 109 ? 16.636 7.382 14.890 1.00 75.75 109 SER A N 1
ATOM 892 C CA . SER A 1 109 ? 16.400 7.581 16.329 1.00 75.75 109 SER A CA 1
ATOM 893 C C . SER A 1 109 ? 15.899 6.309 17.013 1.00 75.75 109 SER A C 1
ATOM 895 O O . SER A 1 109 ? 14.834 5.788 16.677 1.00 75.75 109 SER A O 1
ATOM 897 N N . GLU A 1 110 ? 16.622 5.851 18.036 1.00 79.88 110 GLU A N 1
ATOM 898 C CA . GLU A 1 110 ? 16.244 4.674 18.832 1.00 79.88 110 GLU A CA 1
ATOM 899 C C . GLU A 1 110 ? 14.912 4.851 19.569 1.00 79.88 110 GLU A C 1
ATOM 901 O O . GLU A 1 110 ? 14.126 3.909 19.675 1.00 79.88 110 GLU A O 1
ATOM 906 N N . LEU A 1 111 ? 14.608 6.076 20.009 1.00 81.12 111 LEU A N 1
ATOM 907 C CA . LEU A 1 111 ? 13.333 6.396 20.649 1.00 81.12 111 LEU A CA 1
ATOM 908 C C . LEU A 1 111 ? 12.162 6.245 19.668 1.00 81.12 111 LEU A C 1
ATOM 910 O O . LEU A 1 111 ? 11.124 5.686 20.024 1.00 81.12 111 LEU A O 1
ATOM 914 N N . LYS A 1 112 ? 12.337 6.697 18.416 1.00 77.12 112 LYS A N 1
ATOM 915 C CA . LYS A 1 112 ? 11.332 6.505 17.358 1.00 77.12 112 LYS A CA 1
ATOM 916 C C . LYS A 1 112 ? 11.121 5.020 17.067 1.00 77.12 112 LYS A C 1
ATOM 918 O O . LYS A 1 112 ? 9.977 4.608 16.901 1.00 77.12 112 LYS A O 1
ATOM 923 N N . ARG A 1 113 ? 12.197 4.224 17.060 1.00 81.12 113 ARG A N 1
ATOM 924 C CA . ARG A 1 113 ? 12.136 2.765 16.871 1.00 81.12 113 ARG A CA 1
ATOM 925 C C . ARG A 1 113 ? 11.295 2.100 17.963 1.00 81.12 113 ARG A C 1
ATOM 927 O O . ARG A 1 113 ? 10.338 1.402 17.646 1.00 81.12 113 ARG A O 1
ATOM 934 N N . PHE A 1 114 ? 11.577 2.402 19.232 1.00 84.31 114 PHE A N 1
ATOM 935 C CA . PHE A 1 114 ? 10.800 1.877 20.359 1.00 84.31 114 PHE A CA 1
ATOM 936 C C . PHE A 1 114 ? 9.318 2.276 20.288 1.00 84.31 114 PHE A C 1
ATOM 938 O O . PHE A 1 114 ? 8.431 1.436 20.450 1.00 84.31 114 PHE A O 1
ATOM 945 N N . LEU A 1 115 ? 9.034 3.552 20.006 1.00 81.75 115 LEU A N 1
ATOM 946 C CA . LEU A 1 115 ? 7.661 4.032 19.858 1.00 81.75 115 LEU A CA 1
ATOM 947 C C . LEU A 1 115 ? 6.935 3.302 18.718 1.00 81.75 115 LEU A C 1
ATOM 949 O O . LEU A 1 115 ? 5.787 2.888 18.887 1.00 81.75 115 LEU A O 1
ATOM 953 N N . PHE A 1 116 ? 7.606 3.107 17.582 1.00 80.25 116 PHE A N 1
ATOM 954 C CA . PHE A 1 116 ? 7.055 2.387 16.440 1.00 80.25 116 PHE A CA 1
ATOM 955 C C . PHE A 1 116 ? 6.731 0.931 16.787 1.00 80.25 116 PHE A C 1
ATOM 957 O O . PHE A 1 116 ? 5.643 0.466 16.459 1.00 80.25 116 PHE A O 1
ATOM 964 N N . ASP A 1 117 ? 7.598 0.231 17.522 1.00 83.25 117 ASP A N 1
ATOM 965 C CA . ASP A 1 117 ? 7.347 -1.154 17.943 1.00 83.25 117 ASP A CA 1
ATOM 966 C C . ASP A 1 117 ? 6.105 -1.290 18.838 1.00 83.25 117 ASP A C 1
ATOM 968 O O . ASP A 1 117 ? 5.342 -2.257 18.720 1.00 83.25 117 ASP A O 1
ATOM 972 N N . VAL A 1 118 ? 5.858 -0.309 19.712 1.00 84.81 118 VAL A N 1
ATOM 973 C CA . VAL A 1 118 ? 4.653 -0.271 20.556 1.00 84.81 118 VAL A CA 1
ATOM 974 C C . VAL A 1 118 ? 3.409 0.067 19.729 1.00 84.81 118 VAL A C 1
ATOM 976 O O . VAL A 1 118 ? 2.374 -0.594 19.866 1.00 84.81 118 VAL A O 1
ATOM 979 N N . LEU A 1 119 ? 3.490 1.081 18.862 1.00 83.62 119 LEU A N 1
ATOM 980 C CA . LEU A 1 119 ? 2.367 1.523 18.034 1.00 83.62 119 LEU A CA 1
ATOM 981 C C . LEU A 1 119 ? 1.974 0.475 16.989 1.00 83.62 119 LEU A C 1
ATOM 983 O O . LEU A 1 119 ? 0.782 0.219 16.823 1.00 83.62 119 LEU A O 1
ATOM 987 N N . ARG A 1 120 ? 2.943 -0.197 16.357 1.00 85.38 120 ARG A N 1
ATOM 988 C CA . ARG A 1 120 ? 2.709 -1.239 15.346 1.00 85.38 120 ARG A CA 1
ATOM 989 C C . ARG A 1 120 ? 1.815 -2.349 15.876 1.00 85.38 120 ARG A C 1
ATOM 991 O O . ARG A 1 120 ? 0.884 -2.752 15.197 1.00 85.38 120 ARG A O 1
ATOM 998 N N . LYS A 1 121 ? 2.031 -2.811 17.112 1.00 88.19 121 LYS A N 1
ATOM 999 C CA . LYS A 1 121 ? 1.181 -3.848 17.728 1.00 88.19 121 LYS A CA 1
ATOM 1000 C C . LYS A 1 121 ? -0.279 -3.403 17.852 1.00 88.19 121 LYS A C 1
ATOM 1002 O O . LYS A 1 121 ? -1.186 -4.200 17.628 1.00 88.19 121 LYS A O 1
ATOM 1007 N N . ARG A 1 122 ? -0.513 -2.130 18.194 1.00 87.31 122 ARG A N 1
ATOM 1008 C CA . ARG A 1 122 ? -1.866 -1.556 18.292 1.00 87.31 122 ARG A CA 1
AT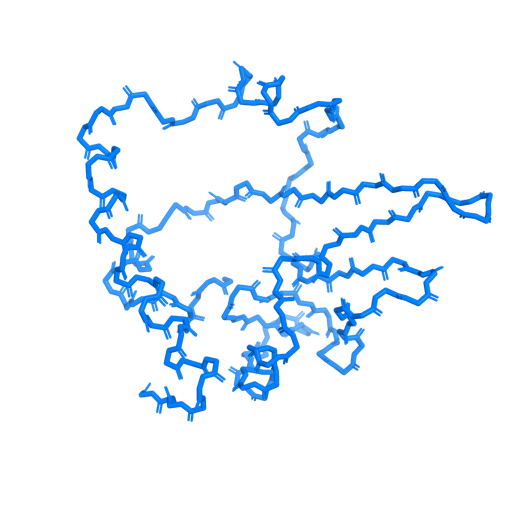OM 1009 C C . ARG A 1 122 ? -2.509 -1.397 16.918 1.00 87.31 122 ARG A C 1
ATOM 1011 O O . ARG A 1 122 ? -3.687 -1.708 16.778 1.00 87.31 122 ARG A O 1
ATOM 1018 N N . ILE A 1 123 ? -1.735 -0.944 15.931 1.00 87.88 123 ILE A N 1
ATOM 1019 C CA . ILE A 1 123 ? -2.179 -0.830 14.538 1.00 87.88 123 ILE A CA 1
ATOM 1020 C C . ILE A 1 123 ? -2.569 -2.214 14.017 1.00 87.88 123 ILE A C 1
ATOM 1022 O O . ILE A 1 123 ? -3.706 -2.385 13.605 1.00 87.88 123 ILE A O 1
ATOM 1026 N N . ASN A 1 124 ? -1.693 -3.215 14.139 1.00 90.25 124 ASN A N 1
ATOM 1027 C CA . ASN A 1 124 ? -1.960 -4.576 13.670 1.00 90.25 124 ASN A CA 1
ATOM 1028 C C . ASN A 1 124 ? -3.237 -5.150 14.291 1.00 90.25 124 ASN A C 1
ATOM 1030 O O . ASN A 1 124 ? -4.107 -5.604 13.562 1.00 90.25 124 ASN A O 1
ATOM 1034 N N . LYS A 1 125 ? -3.422 -5.015 15.613 1.00 90.50 125 LYS A N 1
ATOM 1035 C CA . LYS A 1 125 ? -4.655 -5.467 16.274 1.00 90.50 125 LYS A CA 1
ATOM 1036 C C . LYS A 1 125 ? -5.907 -4.785 15.709 1.00 90.50 125 LYS A C 1
ATOM 1038 O O . LYS A 1 125 ? -6.945 -5.422 15.586 1.00 90.50 125 LYS A O 1
ATOM 1043 N N . LYS A 1 126 ? -5.831 -3.490 15.385 1.00 89.88 126 LYS A N 1
ATOM 1044 C CA . LYS A 1 126 ? -6.942 -2.764 14.757 1.00 89.88 126 LYS A CA 1
ATOM 1045 C C . LYS A 1 126 ? -7.198 -3.255 13.330 1.00 89.88 126 LYS A C 1
ATOM 1047 O O . LYS A 1 126 ? -8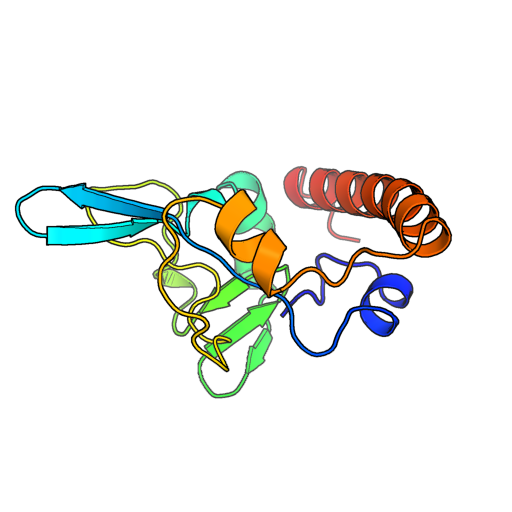.354 -3.441 12.974 1.00 89.88 126 LYS A O 1
ATOM 1052 N N . LEU A 1 127 ? -6.149 -3.480 12.541 1.00 90.75 127 LEU A N 1
ATOM 1053 C CA . LEU A 1 127 ? -6.274 -4.023 11.186 1.00 90.75 127 LEU A CA 1
ATOM 1054 C C . LEU A 1 127 ? -6.901 -5.422 11.200 1.00 90.75 127 LEU A C 1
ATOM 1056 O O . LEU A 1 127 ? -7.758 -5.701 10.371 1.00 90.75 127 LEU A O 1
ATOM 1060 N N . ASP A 1 128 ? -6.554 -6.258 12.180 1.00 92.06 128 ASP A N 1
ATOM 1061 C CA . ASP A 1 128 ? -7.154 -7.586 12.349 1.00 92.06 128 ASP A CA 1
ATOM 1062 C C . ASP A 1 128 ? -8.644 -7.507 12.714 1.00 92.06 128 ASP A C 1
ATOM 1064 O O . ASP A 1 128 ? -9.441 -8.290 12.204 1.00 92.06 128 ASP A O 1
ATOM 1068 N N . LEU A 1 129 ? -9.042 -6.537 13.547 1.00 91.38 129 LEU A N 1
ATOM 1069 C CA . LEU A 1 129 ? -10.457 -6.283 13.850 1.00 91.38 129 LEU A CA 1
ATOM 1070 C C . LEU A 1 129 ? -11.230 -5.829 12.611 1.00 91.38 129 LEU A C 1
ATOM 1072 O O . LEU A 1 129 ? -12.313 -6.351 12.356 1.00 91.38 129 LEU A O 1
ATOM 1076 N N . ILE A 1 130 ? -10.654 -4.905 11.832 1.00 90.62 130 ILE A N 1
ATOM 1077 C CA . ILE A 1 130 ? -11.239 -4.451 10.566 1.00 90.62 130 ILE A CA 1
ATOM 1078 C C . ILE A 1 130 ? -11.409 -5.646 9.629 1.00 90.62 130 ILE A C 1
ATOM 1080 O O . ILE A 1 130 ? -12.507 -5.853 9.131 1.00 90.62 130 ILE A O 1
ATOM 1084 N N . ARG A 1 131 ? -10.367 -6.469 9.449 1.00 91.38 131 ARG A N 1
ATOM 1085 C CA . ARG A 1 131 ? -10.412 -7.669 8.600 1.00 91.38 131 ARG A CA 1
ATOM 1086 C C . ARG A 1 131 ? -11.487 -8.661 9.057 1.00 91.38 131 ARG A C 1
ATOM 1088 O O . ARG A 1 131 ? -12.183 -9.232 8.229 1.00 91.38 131 ARG A O 1
ATOM 1095 N N . GLY A 1 132 ? -11.667 -8.817 10.369 1.00 88.69 132 GLY A N 1
ATOM 1096 C CA . GLY A 1 132 ? -12.728 -9.634 10.965 1.00 88.69 132 GLY A CA 1
ATOM 1097 C C . GLY A 1 132 ? -14.140 -9.031 10.894 1.00 88.69 132 GLY A C 1
ATOM 1098 O O . GLY A 1 132 ? -15.060 -9.617 11.461 1.00 88.69 132 GLY A O 1
ATOM 1099 N N . GLY A 1 133 ? -14.323 -7.870 10.255 1.00 79.56 133 GLY A N 1
ATOM 1100 C CA . GLY A 1 133 ? -15.614 -7.186 10.113 1.00 79.56 133 GLY A CA 1
ATOM 1101 C C . GLY A 1 133 ? -16.086 -6.421 11.351 1.00 79.56 133 GLY A C 1
ATOM 1102 O O . GLY A 1 133 ? -17.231 -5.976 11.410 1.00 79.56 133 GLY A O 1
ATOM 1103 N N . ILE A 1 134 ? -15.218 -6.240 12.349 1.00 66.75 134 ILE A N 1
ATOM 1104 C CA . ILE A 1 134 ? -15.500 -5.425 13.532 1.00 66.75 134 ILE A CA 1
ATOM 1105 C C . ILE A 1 134 ? -15.008 -4.003 13.251 1.00 66.75 134 ILE A C 1
ATOM 1107 O O . ILE A 1 134 ? -13.879 -3.625 13.577 1.00 66.75 134 ILE A O 1
ATOM 1111 N N . CYS A 1 135 ? -15.873 -3.205 12.630 1.00 55.47 135 CYS A N 1
ATOM 1112 C CA . CYS A 1 135 ? -15.680 -1.765 12.495 1.00 55.47 135 CYS A CA 1
ATOM 1113 C C . CYS A 1 135 ? -16.168 -1.073 13.781 1.00 55.47 135 CYS A C 1
ATOM 1115 O O . CYS A 1 135 ? -17.368 -1.052 14.043 1.00 55.47 135 CYS A O 1
ATOM 1117 N N . ASN A 1 136 ? -15.239 -0.546 14.591 1.00 49.41 136 ASN A N 1
ATOM 1118 C CA . ASN A 1 136 ? -15.549 0.369 15.703 1.00 49.41 136 ASN A CA 1
ATOM 1119 C C . ASN A 1 136 ? -15.712 1.805 15.206 1.00 49.41 136 ASN A C 1
ATOM 1121 O O . ASN A 1 136 ? -14.857 2.219 14.385 1.00 49.41 136 ASN A O 1
#

pLDDT: mean 85.73, std 7.93, range [49.41, 95.69]

Foldseek 3Di:
DAAQLADPVVVVVDDPDDDDDWDWDCDPNDIATQPLCVDDPLLLVLCLVVFDQDPCWTDYNQFTGNDSVPADSDDPRHHHHGHVNPDDDDPDDDPDPVVVCVPVPPPPDPVVVVVCVVRVVVSVVSSVCSSVNNRD

Secondary structure (DSSP, 8-state):
--BTTB-HHHHHTS-SS-----EEEEETTEEEEE-GGGS-HHHHHHHGGGPEEETTEEEETTEEES-GGG---S-SSS-B-SSGGG--------SSHHHHHHHH-----HHHHHHHHHHHHHHHHHHHHHHTT---

Radius of gyration: 16.01 Å; chains: 1; bounding box: 38×27×44 Å

Sequence (136 aa):
MQKGALTEITYLFAPQKIVHAWSEVYFNDEWIALEGVIIDEDYLNQVKDNLYNFNKGYIGYGISVEDKEKINVCWQGRSTYIQSFSITDDLGIFNSPDDFFLKYNNTSSELKRFLFDVLRKRINKKLDLIRGGICN